Protein AF-A0A534GH20-F1 (afdb_monomer_lite)

Secondary structure (DSSP, 8-state):
-EEEEETTEEEEEEEEEEEETTEEEEEEEEE---------S-----GGGSTT-

Foldseek 3Di:
DDWDQDPVGIFDKDWDWDDDPPDIDTPDIDGDDDDDDDDDDDDDDDPVVDPPD

Radius of gyration: 20.54 Å; chains: 1; bounding box: 34×28×45 Å

Sequence (53 aa):
RLEIEHPTGFFTVEMDVTVRGATITVNRSALLRTARKLMQGEVFIPASAWSDA

Structure (mmCIF, N/CA/C/O backbone):
data_AF-A0A534GH20-F1
#
_entry.id   AF-A0A534GH20-F1
#
loop_
_atom_site.group_PDB
_atom_site.id
_atom_site.type_symbol
_atom_site.label_atom_id
_atom_site.label_alt_id
_atom_site.label_comp_id
_atom_site.label_asym_id
_atom_site.label_entity_id
_atom_site.label_seq_id
_atom_site.pdbx_PDB_ins_code
_atom_site.Cartn_x
_atom_site.Cartn_y
_atom_site.Cartn_z
_atom_site.occupancy
_atom_site.B_iso_or_equiv
_atom_site.auth_seq_id
_atom_site.auth_comp_id
_atom_site.auth_asym_id
_atom_site.auth_atom_id
_atom_site.pdbx_PDB_model_nu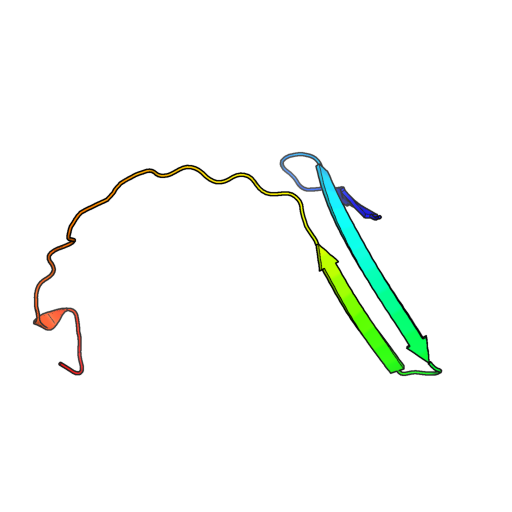m
ATOM 1 N N . ARG A 1 1 ? -8.644 2.113 17.916 1.00 86.94 1 ARG A N 1
ATOM 2 C CA . ARG A 1 1 ? -7.284 2.557 17.529 1.00 86.94 1 ARG A CA 1
ATOM 3 C C . ARG A 1 1 ? -6.286 1.654 18.234 1.00 86.94 1 ARG A C 1
ATOM 5 O O . ARG A 1 1 ? -6.429 1.482 19.435 1.00 86.94 1 ARG A O 1
ATOM 12 N N . LEU A 1 2 ? -5.357 1.054 17.499 1.00 92.31 2 LEU A N 1
ATOM 13 C CA . LEU A 1 2 ? -4.336 0.140 18.004 1.00 92.31 2 LEU A CA 1
ATOM 14 C C . LEU A 1 2 ? -2.958 0.713 17.668 1.00 92.31 2 LEU A C 1
ATOM 16 O O . LEU A 1 2 ? -2.766 1.203 16.556 1.00 92.31 2 LEU A O 1
ATOM 20 N N . GLU A 1 3 ? -2.019 0.649 18.606 1.00 93.88 3 GLU A N 1
ATOM 21 C CA . GLU A 1 3 ? -0.605 0.946 18.360 1.00 93.88 3 GLU A CA 1
ATOM 22 C C . GLU A 1 3 ? 0.164 -0.366 18.285 1.00 93.88 3 GLU A C 1
ATOM 24 O O . GLU A 1 3 ? 0.054 -1.208 19.174 1.00 93.88 3 GLU A O 1
ATOM 29 N N . ILE A 1 4 ? 0.889 -0.557 17.187 1.00 94.50 4 ILE A N 1
ATOM 30 C CA . ILE A 1 4 ? 1.608 -1.793 16.894 1.00 94.50 4 ILE A CA 1
ATOM 31 C C . ILE A 1 4 ? 3.101 -1.490 16.916 1.00 94.50 4 ILE A C 1
ATOM 33 O O . ILE A 1 4 ? 3.566 -0.632 16.162 1.00 94.50 4 ILE A O 1
ATOM 37 N N . GLU A 1 5 ? 3.834 -2.197 17.775 1.00 96.81 5 GLU A N 1
ATOM 38 C CA . GLU A 1 5 ? 5.295 -2.179 17.794 1.00 96.81 5 GLU A CA 1
ATOM 39 C C . GLU A 1 5 ? 5.855 -2.949 16.592 1.00 96.81 5 GLU A C 1
ATOM 41 O O . GLU A 1 5 ? 5.367 -4.012 16.205 1.00 96.81 5 GLU A O 1
ATOM 46 N N . HIS A 1 6 ? 6.895 -2.396 15.989 1.00 94.75 6 HIS A N 1
ATOM 47 C CA . HIS A 1 6 ? 7.602 -2.943 14.846 1.00 94.75 6 HIS A CA 1
ATOM 48 C C . HIS A 1 6 ? 9.108 -2.699 15.045 1.00 94.75 6 HIS A C 1
ATOM 50 O O . HIS A 1 6 ? 9.474 -1.702 15.664 1.00 94.75 6 HIS A O 1
ATOM 56 N N . PRO A 1 7 ? 10.023 -3.523 14.494 1.00 97.88 7 PRO A N 1
ATOM 57 C CA . PRO A 1 7 ? 11.462 -3.293 14.653 1.00 97.88 7 PRO A CA 1
ATOM 58 C C . PRO A 1 7 ? 11.953 -1.896 14.243 1.00 97.88 7 PRO A C 1
ATOM 60 O O . PRO A 1 7 ? 13.009 -1.466 14.692 1.00 97.88 7 PRO A O 1
ATOM 63 N N . THR A 1 8 ? 11.198 -1.169 13.412 1.00 95.88 8 THR A N 1
ATOM 64 C CA . THR A 1 8 ? 11.519 0.211 13.016 1.00 95.88 8 THR A CA 1
ATOM 65 C C . THR A 1 8 ? 10.683 1.283 13.736 1.00 95.88 8 THR A C 1
ATOM 67 O O . THR A 1 8 ? 10.603 2.407 13.242 1.00 95.88 8 THR A O 1
ATOM 70 N N . GLY A 1 9 ? 10.024 0.961 14.855 1.00 93.25 9 GLY A N 1
ATOM 71 C CA . GLY A 1 9 ? 9.241 1.898 15.670 1.00 93.25 9 GLY A CA 1
ATOM 72 C C . GLY A 1 9 ? 7.794 1.453 15.889 1.00 93.25 9 GLY A C 1
ATOM 73 O O . GLY A 1 9 ? 7.527 0.301 16.200 1.00 93.25 9 GLY A O 1
ATOM 74 N N . PHE A 1 10 ? 6.842 2.371 15.730 1.00 93.69 10 PHE A N 1
ATOM 75 C CA . PHE A 1 10 ? 5.419 2.105 15.955 1.00 93.69 10 PHE A CA 1
ATOM 76 C C . PHE A 1 10 ? 4.577 2.615 14.790 1.00 93.69 10 PHE A C 1
ATOM 78 O O . PHE A 1 10 ? 4.923 3.609 14.148 1.00 93.69 10 PHE A O 1
ATOM 85 N N . PHE A 1 11 ? 3.435 1.977 14.543 1.00 93.88 11 PHE A N 1
ATOM 86 C CA . PHE A 1 11 ? 2.407 2.529 13.664 1.00 93.88 11 PHE A CA 1
ATOM 87 C C . PHE A 1 11 ? 1.005 2.327 14.238 1.00 93.88 11 PHE A C 1
ATOM 89 O O . PHE A 1 11 ? 0.742 1.410 15.014 1.00 93.88 11 PHE A O 1
ATOM 96 N N . THR A 1 12 ? 0.096 3.229 13.870 1.00 94.06 12 THR A N 1
ATOM 97 C CA . THR A 1 12 ? -1.283 3.243 14.361 1.00 94.06 12 THR A CA 1
ATOM 98 C C . THR A 1 12 ? -2.231 2.634 13.336 1.00 94.06 12 THR A C 1
ATOM 100 O O . THR A 1 12 ? -2.260 3.076 12.190 1.00 94.06 12 THR A O 1
ATOM 103 N N . VAL A 1 13 ? -3.074 1.700 13.772 1.00 95.69 13 VAL A N 1
ATOM 104 C CA . VAL A 1 13 ? -4.169 1.136 12.974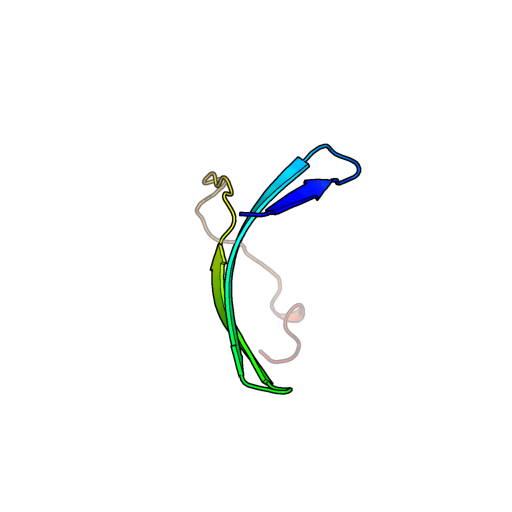 1.00 95.69 13 VAL A CA 1
ATOM 105 C C . VAL A 1 13 ? -5.513 1.552 13.565 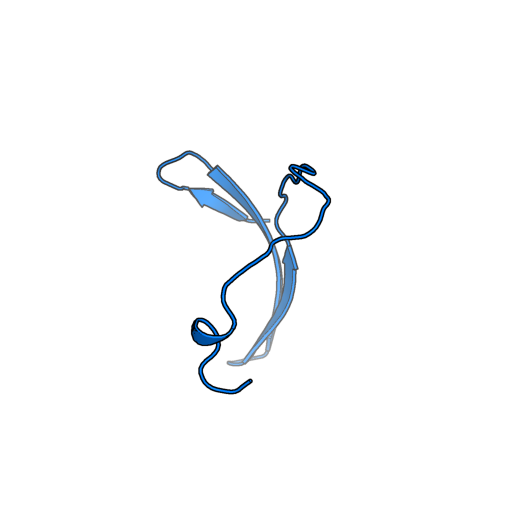1.00 95.69 13 VAL A C 1
ATOM 107 O O . VAL A 1 13 ? -5.728 1.533 14.781 1.00 95.69 13 VAL A O 1
ATOM 110 N N . GLU A 1 14 ? -6.454 1.913 12.706 1.00 96.19 14 GLU A N 1
ATOM 111 C CA . GLU A 1 14 ? -7.850 2.096 13.076 1.00 96.19 14 GLU A CA 1
ATOM 112 C C . GLU A 1 14 ? -8.675 0.933 12.534 1.00 96.19 14 GLU A C 1
ATOM 114 O O . GLU A 1 14 ? -8.623 0.636 11.344 1.00 96.19 14 GLU A O 1
ATOM 119 N N . MET A 1 15 ? -9.431 0.269 13.406 1.00 95.50 15 MET A N 1
ATOM 120 C CA . MET A 1 15 ? -10.284 -0.855 13.034 1.00 95.50 15 MET A CA 1
ATOM 121 C C . MET A 1 15 ? -11.690 -0.642 13.576 1.00 95.50 15 MET A C 1
ATOM 123 O O . MET A 1 15 ? -11.857 -0.217 14.720 1.00 95.50 15 MET A O 1
ATOM 127 N N . ASP A 1 16 ? -12.675 -0.973 12.752 1.00 96.56 16 ASP A N 1
ATOM 128 C CA . ASP A 1 16 ? -14.084 -1.087 13.111 1.00 96.56 16 ASP A CA 1
ATOM 129 C C . ASP A 1 16 ? -14.470 -2.558 12.951 1.00 96.56 16 ASP A C 1
ATOM 131 O O . ASP A 1 16 ? -14.396 -3.109 11.847 1.00 96.56 16 ASP A O 1
ATOM 135 N 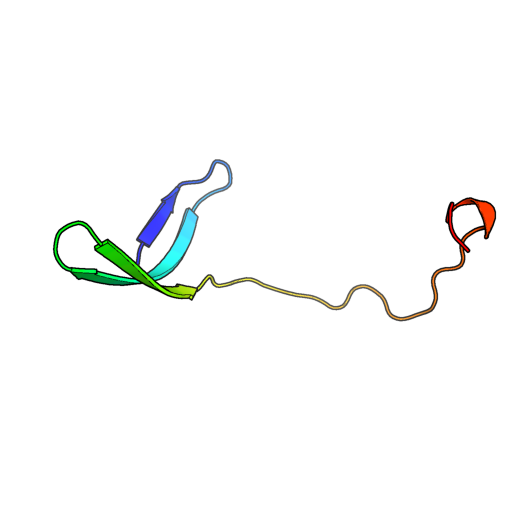N . VAL A 1 17 ? -14.800 -3.209 14.066 1.00 96.38 17 VAL A N 1
ATOM 136 C CA . VAL A 1 17 ? -15.066 -4.646 14.125 1.00 96.38 17 VAL A CA 1
ATOM 137 C C . VAL A 1 17 ? -16.379 -4.881 14.853 1.00 96.38 17 VAL A C 1
ATOM 139 O O . VAL A 1 17 ? -16.583 -4.413 15.970 1.00 96.38 17 VAL A O 1
ATOM 142 N N . THR A 1 18 ? -17.263 -5.650 14.229 1.00 97.81 18 THR A N 1
ATOM 143 C CA . THR A 1 18 ? -18.494 -6.144 14.841 1.00 97.81 18 THR A CA 1
ATOM 144 C C . THR A 1 18 ? -18.333 -7.620 15.178 1.00 97.81 18 THR A C 1
ATOM 146 O O . THR A 1 18 ? -17.972 -8.420 14.317 1.00 97.81 18 THR A O 1
ATOM 149 N N . VAL A 1 19 ? -18.633 -7.993 16.421 1.00 96.75 19 VAL A N 1
ATOM 150 C CA . VAL A 1 19 ? -18.631 -9.390 16.874 1.00 96.75 19 VAL A CA 1
ATOM 151 C C . VAL A 1 19 ? -20.070 -9.824 17.149 1.00 96.75 19 VAL A C 1
ATOM 153 O O . VAL A 1 19 ? -20.789 -9.158 17.893 1.00 96.75 19 VAL A O 1
ATOM 156 N N . ARG A 1 20 ? -20.506 -10.930 16.537 1.00 96.62 20 ARG A N 1
ATOM 157 C CA . ARG A 1 20 ? -21.831 -11.543 16.733 1.00 96.62 20 ARG A CA 1
ATOM 158 C C . ARG A 1 20 ? -21.673 -13.043 16.973 1.00 96.62 20 ARG A C 1
ATOM 160 O O . ARG A 1 20 ? -21.502 -13.818 16.032 1.00 96.62 20 ARG A O 1
ATOM 167 N N . GLY A 1 21 ? -21.732 -13.457 18.239 1.00 94.81 21 GLY A N 1
ATOM 168 C CA . GLY A 1 21 ? -21.457 -14.843 18.627 1.00 94.81 21 GLY A CA 1
ATOM 169 C C . GLY A 1 21 ? -20.035 -15.247 18.227 1.00 94.81 21 GLY A C 1
ATOM 170 O O . GLY A 1 21 ? -19.082 -14.568 18.592 1.00 94.81 21 GLY A O 1
ATOM 171 N N . ALA A 1 22 ? -19.903 -16.316 17.439 1.00 95.56 22 ALA A N 1
ATOM 172 C CA . ALA A 1 22 ? -18.620 -16.769 16.891 1.00 95.56 22 ALA A CA 1
ATOM 173 C C . ALA A 1 22 ? -18.180 -16.018 15.616 1.00 95.56 22 ALA A C 1
ATOM 175 O O . ALA A 1 22 ? -17.090 -16.262 15.104 1.00 95.56 22 ALA A O 1
ATOM 176 N N . THR A 1 23 ? -19.018 -15.128 15.074 1.00 96.06 23 THR A N 1
ATOM 177 C CA . THR A 1 23 ? -18.714 -14.402 13.833 1.00 96.06 23 THR A CA 1
ATOM 178 C C . THR A 1 23 ? -18.056 -13.064 14.139 1.00 96.06 23 THR A C 1
ATOM 180 O O . THR A 1 23 ? -18.571 -12.281 14.939 1.00 96.06 23 THR A O 1
ATOM 183 N N . ILE A 1 24 ? -16.951 -12.777 13.454 1.00 97.00 24 ILE A N 1
ATOM 184 C CA . ILE A 1 24 ? -16.249 -11.492 13.498 1.00 97.00 24 ILE A CA 1
ATOM 185 C C . ILE A 1 24 ? -16.330 -10.863 12.107 1.00 97.00 24 ILE A C 1
ATOM 187 O O . ILE A 1 24 ? -15.963 -11.488 11.115 1.00 97.00 24 ILE A O 1
ATOM 191 N N . THR A 1 25 ? -16.797 -9.620 12.032 1.00 97.31 25 THR A N 1
ATOM 192 C CA . THR A 1 25 ? -16.878 -8.838 10.794 1.00 97.31 25 THR A CA 1
ATOM 193 C C . THR A 1 25 ? -16.020 -7.588 10.933 1.00 97.31 25 THR A C 1
ATOM 195 O O . THR A 1 25 ? -16.232 -6.794 11.846 1.00 97.31 25 THR A O 1
ATOM 198 N N . VAL A 1 26 ? -15.055 -7.400 10.031 1.00 96.31 26 VAL A N 1
ATOM 199 C CA . VAL A 1 26 ? -14.233 -6.182 9.962 1.00 96.31 26 VAL A CA 1
ATOM 200 C C . VAL A 1 26 ? -14.896 -5.216 8.983 1.00 96.31 26 VAL A C 1
ATOM 202 O O . VAL A 1 26 ? -14.851 -5.430 7.776 1.00 96.31 26 VAL A O 1
ATOM 205 N N . ASN A 1 27 ? -15.523 -4.163 9.504 1.00 97.38 27 ASN A N 1
ATOM 206 C CA . ASN A 1 27 ? -16.224 -3.157 8.704 1.00 97.38 27 ASN A CA 1
ATOM 207 C C . ASN A 1 27 ? -15.253 -2.137 8.092 1.00 97.38 27 ASN A C 1
ATOM 209 O O . ASN A 1 27 ? -15.467 -1.648 6.985 1.00 97.38 27 ASN A O 1
ATOM 213 N N . ARG A 1 28 ? -14.183 -1.797 8.823 1.00 96.12 28 ARG A N 1
ATOM 214 C CA . ARG A 1 28 ? -13.139 -0.859 8.387 1.00 96.12 28 ARG A CA 1
ATOM 215 C C . ARG A 1 28 ? -11.789 -1.271 8.956 1.00 96.12 28 ARG A C 1
ATOM 217 O O . ARG A 1 28 ? -11.694 -1.653 10.119 1.00 96.12 28 ARG A O 1
ATOM 224 N N . SER A 1 29 ? -10.750 -1.117 8.143 1.00 96.00 29 SER A N 1
ATOM 225 C CA . SER A 1 29 ? -9.355 -1.106 8.577 1.00 96.00 29 SER A CA 1
ATOM 226 C C . SER A 1 29 ? -8.644 0.032 7.855 1.00 96.00 29 SER A C 1
ATOM 228 O O . SER A 1 29 ? -8.733 0.137 6.632 1.00 96.00 29 SER A O 1
ATOM 230 N N . ALA A 1 30 ? -7.996 0.916 8.605 1.00 96.31 30 ALA A N 1
ATOM 231 C CA . ALA A 1 30 ? -7.316 2.085 8.071 1.00 96.31 30 ALA A CA 1
ATOM 232 C C . ALA A 1 30 ? -5.941 2.268 8.720 1.00 96.31 30 ALA A C 1
ATOM 234 O O . ALA A 1 30 ? -5.738 1.986 9.903 1.00 96.31 30 ALA A O 1
ATOM 235 N N . LEU A 1 31 ? -4.999 2.766 7.921 1.00 95.12 31 LEU A N 1
ATOM 236 C CA . LEU A 1 31 ? -3.621 3.051 8.305 1.00 95.12 31 LEU A CA 1
ATOM 237 C C . LEU A 1 31 ? -3.186 4.357 7.643 1.00 95.12 31 LEU A C 1
ATOM 239 O O . LEU A 1 31 ? -3.437 4.571 6.456 1.00 95.12 31 LEU A O 1
ATOM 243 N N . LEU A 1 32 ? -2.482 5.203 8.393 1.00 92.00 32 LEU A N 1
ATOM 244 C CA . LEU A 1 32 ? -1.858 6.393 7.831 1.00 92.00 32 LEU A CA 1
ATOM 245 C C . LEU A 1 32 ? -0.564 6.011 7.098 1.00 92.00 32 LEU A C 1
ATOM 247 O O . LEU A 1 32 ? 0.326 5.375 7.664 1.00 92.00 32 LEU A O 1
ATOM 251 N N . ARG A 1 33 ? -0.453 6.409 5.830 1.00 93.94 33 ARG A N 1
ATOM 252 C CA . ARG A 1 33 ? 0.736 6.216 4.989 1.00 93.94 33 ARG A CA 1
ATOM 253 C C . ARG A 1 33 ? 1.083 7.514 4.274 1.00 93.94 33 ARG A C 1
ATOM 255 O O . ARG A 1 33 ? 0.253 8.410 4.149 1.00 93.94 33 ARG A O 1
ATOM 262 N N . THR A 1 34 ? 2.312 7.595 3.785 1.00 95.88 34 THR A N 1
ATOM 263 C CA . THR A 1 34 ? 2.794 8.6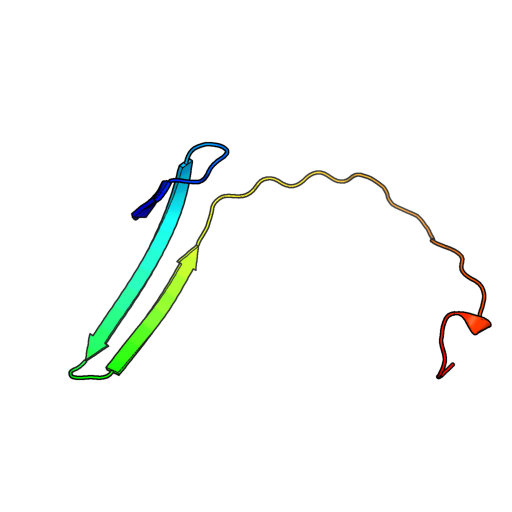95 2.949 1.00 95.88 34 THR A CA 1
ATOM 264 C C . THR A 1 34 ? 3.003 8.205 1.519 1.00 95.88 34 THR A C 1
ATOM 266 O O . THR A 1 34 ? 3.248 7.021 1.283 1.00 95.88 34 THR A O 1
ATOM 269 N N . ALA A 1 35 ? 2.895 9.114 0.553 1.00 97.06 35 ALA A N 1
ATOM 270 C CA . ALA A 1 35 ? 3.166 8.839 -0.853 1.00 97.06 35 ALA A CA 1
ATOM 271 C C . ALA A 1 35 ? 3.892 10.029 -1.489 1.00 97.06 35 ALA A C 1
ATOM 273 O O . ALA A 1 35 ? 3.706 11.175 -1.080 1.00 97.06 35 ALA A O 1
ATOM 274 N N . ARG A 1 36 ? 4.717 9.757 -2.506 1.00 97.94 36 ARG A N 1
ATOM 275 C CA . ARG A 1 36 ? 5.428 10.769 -3.297 1.00 97.94 36 ARG A CA 1
ATOM 276 C C . ARG A 1 36 ? 5.507 10.311 -4.750 1.00 97.94 36 ARG A C 1
ATOM 278 O O . ARG A 1 36 ? 5.874 9.170 -5.011 1.00 97.94 36 ARG A O 1
ATOM 285 N N . LYS A 1 37 ? 5.226 11.209 -5.697 1.00 97.00 37 LYS A N 1
ATOM 286 C CA . LYS A 1 37 ? 5.474 10.958 -7.123 1.00 97.00 37 LYS A CA 1
ATOM 287 C C . LYS A 1 37 ? 6.981 10.929 -7.383 1.00 97.00 37 LYS A C 1
ATOM 289 O O . LYS A 1 37 ? 7.658 11.919 -7.114 1.00 97.00 37 LYS A O 1
ATOM 294 N N . LEU A 1 38 ? 7.486 9.802 -7.884 1.00 97.94 38 LEU A N 1
ATOM 295 C CA . LEU A 1 38 ? 8.912 9.629 -8.188 1.00 97.94 38 LEU A CA 1
ATOM 296 C C . LEU A 1 38 ? 9.222 9.869 -9.669 1.00 97.94 38 LEU A 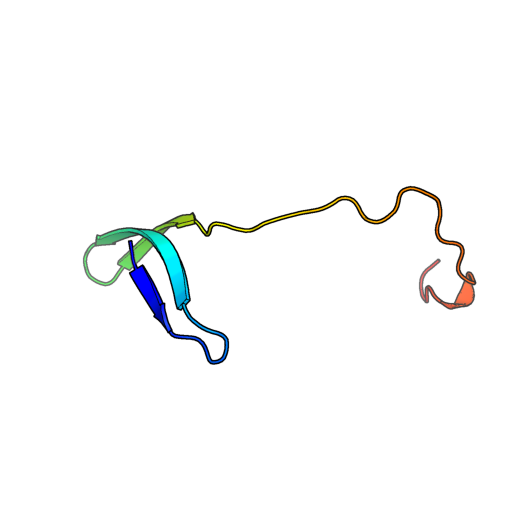C 1
ATOM 298 O O . LEU A 1 38 ? 10.139 10.619 -9.980 1.00 97.94 38 LEU A O 1
ATOM 302 N N . MET A 1 39 ? 8.438 9.282 -10.577 1.00 97.75 39 MET A N 1
ATOM 303 C CA . MET A 1 39 ? 8.633 9.392 -12.025 1.00 97.75 39 MET A CA 1
ATOM 304 C C . MET A 1 39 ? 7.285 9.360 -12.752 1.00 97.75 39 MET A C 1
ATOM 306 O O . MET A 1 39 ? 6.328 8.749 -12.278 1.00 97.75 39 MET A O 1
ATOM 310 N N . GLN A 1 40 ? 7.217 10.022 -13.906 1.00 98.19 40 GLN A N 1
ATOM 311 C CA . GLN A 1 40 ? 6.166 9.836 -14.904 1.00 98.19 40 GLN A CA 1
ATOM 312 C C . GLN A 1 40 ? 6.831 9.752 -16.278 1.00 98.19 40 GLN A C 1
ATOM 314 O O . GLN A 1 40 ? 7.656 10.601 -16.603 1.00 98.19 40 GLN A O 1
ATOM 319 N N . GLY A 1 41 ? 6.476 8.734 -17.057 1.00 97.38 41 GLY A N 1
ATOM 320 C CA . GLY A 1 41 ? 7.047 8.462 -18.372 1.00 97.38 41 GLY A CA 1
ATOM 321 C C . GLY A 1 41 ? 6.705 7.047 -18.827 1.00 97.38 41 GLY A C 1
ATOM 322 O O . GLY A 1 41 ? 5.821 6.410 -18.252 1.00 97.38 41 GLY A O 1
ATOM 323 N N . GLU A 1 42 ? 7.425 6.563 -19.832 1.00 96.88 42 GLU A N 1
ATOM 324 C CA . GLU A 1 42 ? 7.233 5.240 -20.427 1.00 96.88 42 GLU A CA 1
ATOM 325 C C . GLU A 1 42 ? 8.417 4.327 -20.090 1.00 96.88 42 GLU A C 1
ATOM 327 O O . GLU A 1 42 ? 9.574 4.751 -20.129 1.00 96.88 42 GLU A O 1
ATOM 332 N N . VAL A 1 43 ? 8.127 3.070 -19.742 1.00 95.25 43 VAL A N 1
ATOM 333 C CA . VAL A 1 43 ? 9.139 2.031 -19.509 1.00 95.25 43 VAL A CA 1
ATOM 334 C C . VAL A 1 43 ? 9.128 1.086 -20.706 1.00 95.25 43 VAL A C 1
ATOM 336 O O . VAL A 1 43 ? 8.111 0.458 -20.986 1.00 95.25 43 VAL A O 1
ATOM 339 N N . PHE A 1 44 ? 10.261 0.977 -21.399 1.00 93.81 44 PHE A N 1
ATOM 340 C CA . PHE A 1 44 ? 10.438 0.082 -22.543 1.00 93.81 44 PHE A CA 1
ATOM 341 C C . PHE A 1 44 ? 11.105 -1.220 -22.093 1.00 93.81 44 PHE A C 1
ATOM 343 O O . PHE A 1 44 ? 12.116 -1.186 -21.390 1.00 93.81 44 PHE A O 1
ATOM 350 N N . ILE A 1 45 ? 10.557 -2.360 -22.517 1.00 93.75 45 ILE A N 1
ATOM 351 C CA . ILE A 1 45 ? 11.092 -3.700 -22.235 1.00 93.75 45 ILE A CA 1
ATOM 352 C C . ILE A 1 45 ? 11.039 -4.590 -23.489 1.00 93.75 45 ILE A C 1
ATOM 354 O O . ILE A 1 45 ? 10.209 -4.342 -24.366 1.00 93.75 45 ILE A O 1
ATOM 358 N N . PRO A 1 46 ? 11.902 -5.620 -23.608 1.00 94.50 46 PRO A N 1
ATOM 359 C CA . PRO A 1 46 ? 11.850 -6.567 -24.723 1.00 94.50 46 PRO A CA 1
ATOM 360 C C . PRO A 1 46 ? 10.536 -7.358 -24.746 1.00 94.50 46 PRO A C 1
ATOM 362 O O . PRO A 1 46 ? 10.058 -7.782 -23.696 1.00 94.50 46 PRO A O 1
ATOM 365 N N . ALA A 1 47 ? 9.999 -7.639 -25.939 1.00 90.19 47 ALA A N 1
ATOM 366 C CA . ALA A 1 47 ? 8.769 -8.428 -26.093 1.00 90.19 47 ALA A CA 1
ATOM 367 C C . ALA A 1 47 ? 8.881 -9.830 -25.468 1.00 90.19 47 ALA A C 1
ATOM 369 O O . ALA A 1 47 ? 7.944 -10.304 -24.841 1.00 90.19 47 ALA A O 1
ATOM 370 N N . SER A 1 48 ? 10.066 -10.444 -25.541 1.00 92.06 48 SER A N 1
ATOM 371 C CA . SER A 1 48 ? 10.353 -11.757 -24.952 1.00 92.06 48 SER A CA 1
ATOM 372 C C . SER A 1 48 ? 10.240 -11.813 -23.423 1.00 92.06 48 SER A C 1
ATOM 374 O O . SER A 1 48 ? 10.307 -12.900 -22.859 1.00 92.06 48 SER A O 1
ATOM 376 N N . ALA A 1 49 ? 10.135 -10.670 -22.733 1.00 90.75 49 ALA A N 1
ATOM 377 C CA . ALA A 1 49 ? 9.907 -10.629 -21.288 1.00 90.75 49 ALA A CA 1
ATOM 378 C C . ALA A 1 49 ? 8.454 -10.971 -20.907 1.00 90.75 49 ALA A C 1
ATOM 380 O O . ALA A 1 49 ? 8.191 -11.271 -19.743 1.00 90.75 49 ALA A O 1
ATOM 381 N N . TRP A 1 50 ? 7.531 -10.947 -21.872 1.00 86.62 50 TRP A N 1
ATOM 382 C CA . TRP A 1 50 ? 6.162 -11.425 -21.714 1.00 86.62 50 TRP A CA 1
ATOM 383 C C . TRP A 1 50 ? 6.022 -12.752 -22.457 1.00 86.62 50 TRP A C 1
ATOM 385 O O . TRP A 1 50 ? 6.203 -12.810 -23.668 1.00 86.62 50 TRP A O 1
ATOM 395 N N . SER A 1 51 ? 5.723 -13.827 -21.728 1.00 72.38 51 SER A N 1
ATOM 396 C CA . SER A 1 51 ? 5.581 -15.179 -22.288 1.00 72.38 51 SER A CA 1
ATOM 397 C C . SER A 1 51 ? 4.356 -15.355 -23.186 1.00 72.38 51 SER A C 1
ATOM 399 O O . SER A 1 51 ? 4.316 -16.306 -23.959 1.00 72.38 51 SER A O 1
ATOM 401 N N . ASP A 1 52 ? 3.383 -14.447 -23.089 1.00 65.88 52 ASP A N 1
ATOM 402 C CA . ASP A 1 52 ? 2.035 -14.615 -23.641 1.00 65.88 52 ASP A CA 1
ATOM 403 C C . ASP A 1 52 ? 1.580 -13.416 -24.500 1.00 65.88 52 ASP A C 1
ATOM 405 O O . ASP A 1 52 ? 0.382 -13.143 -24.590 1.00 65.88 52 ASP A O 1
ATOM 409 N N . ALA A 1 53 ? 2.525 -12.670 -25.086 1.00 57.94 53 ALA A N 1
ATOM 410 C CA . ALA A 1 53 ? 2.243 -11.576 -26.024 1.00 57.94 53 ALA A CA 1
ATOM 411 C C . ALA A 1 53 ? 2.289 -12.038 -27.488 1.00 57.94 53 ALA A C 1
ATOM 413 O O . ALA A 1 53 ? 3.213 -12.809 -27.837 1.00 57.94 53 ALA A O 1
#

pLDDT: mean 93.44, std 7.43, range [57.94, 98.19]